Protein AF-A0A1M5XTJ7-F1 (afdb_monomer)

InterPro domains:
  IPR021377 Protein of unknown function DUF3006 [PF11213] (3-67)

Structure (mmCIF, N/CA/C/O b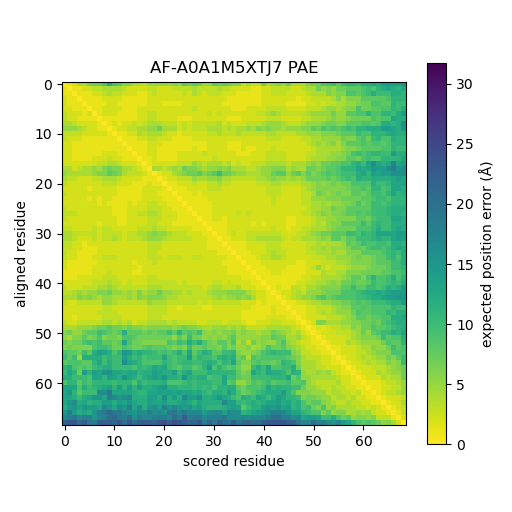ackbone):
data_AF-A0A1M5XTJ7-F1
#
_entry.id   AF-A0A1M5XTJ7-F1
#
loop_
_atom_site.group_PDB
_atom_site.id
_atom_site.type_symbol
_atom_site.label_atom_id
_atom_site.label_alt_id
_atom_site.label_comp_id
_atom_site.label_asym_id
_atom_site.label_entity_id
_atom_site.label_seq_id
_atom_site.pdbx_PDB_ins_code
_atom_site.Cartn_x
_atom_site.Cartn_y
_atom_site.Cartn_z
_atom_site.occupancy
_atom_site.B_iso_or_equiv
_atom_site.auth_seq_id
_atom_site.auth_comp_id
_atom_site.auth_asym_id
_atom_site.auth_atom_id
_atom_site.pdbx_PDB_model_num
ATOM 1 N N . MET A 1 1 ? -8.971 8.334 -0.389 1.00 87.50 1 MET A N 1
ATOM 2 C CA . MET A 1 1 ? -8.115 7.935 0.771 1.00 87.50 1 MET A CA 1
ATOM 3 C C . MET A 1 1 ? -6.777 7.431 0.242 1.00 87.50 1 MET A C 1
ATOM 5 O O . MET A 1 1 ? -6.787 6.912 -0.860 1.00 87.50 1 MET A O 1
ATOM 9 N N . LYS A 1 2 ? -5.648 7.550 0.953 1.00 92.75 2 LYS A N 1
ATOM 10 C CA . LYS A 1 2 ? -4.347 7.047 0.468 1.00 92.75 2 LYS A CA 1
ATOM 11 C C . LYS A 1 2 ? -3.692 6.124 1.488 1.00 92.75 2 LYS A C 1
ATOM 13 O O . LYS A 1 2 ? -3.727 6.431 2.673 1.00 92.75 2 LYS A O 1
ATOM 18 N N . GLY A 1 3 ? -3.097 5.030 1.026 1.00 94.00 3 GLY A N 1
ATOM 19 C CA . GLY A 1 3 ? -2.444 4.049 1.889 1.00 94.00 3 GLY A CA 1
ATOM 20 C C . GLY A 1 3 ? -1.377 3.239 1.172 1.00 94.00 3 GLY A C 1
ATOM 21 O O . GLY A 1 3 ? -1.172 3.390 -0.033 1.00 94.00 3 GLY A O 1
ATOM 22 N N . VAL A 1 4 ? -0.700 2.390 1.935 1.00 95.25 4 VAL A N 1
ATOM 23 C CA . VAL A 1 4 ? 0.296 1.435 1.440 1.00 95.25 4 VAL A CA 1
ATOM 24 C C . VAL A 1 4 ? -0.232 0.027 1.657 1.00 95.25 4 VAL A C 1
ATOM 26 O O . VAL A 1 4 ? -0.744 -0.277 2.735 1.00 95.25 4 VAL A O 1
ATOM 29 N N . VAL A 1 5 ? -0.128 -0.827 0.642 1.00 95.81 5 VAL A N 1
ATOM 30 C CA . VAL A 1 5 ? -0.429 -2.249 0.802 1.00 95.81 5 VAL A CA 1
ATOM 31 C C . VAL A 1 5 ? 0.626 -2.862 1.718 1.00 95.81 5 VAL A C 1
ATOM 33 O O . VAL A 1 5 ? 1.787 -2.959 1.339 1.00 95.81 5 VAL A O 1
ATOM 36 N N . ASP A 1 6 ? 0.227 -3.260 2.921 1.00 95.25 6 ASP A N 1
ATOM 37 C CA . ASP A 1 6 ? 1.100 -3.948 3.877 1.00 95.25 6 ASP A CA 1
ATOM 38 C C . ASP A 1 6 ? 1.229 -5.427 3.486 1.00 95.25 6 ASP A C 1
ATOM 40 O O . ASP A 1 6 ? 2.330 -5.940 3.312 1.00 95.25 6 ASP A O 1
ATOM 44 N N . ARG A 1 7 ? 0.088 -6.099 3.261 1.00 96.50 7 ARG A N 1
ATOM 45 C CA . ARG A 1 7 ? 0.036 -7.506 2.831 1.00 96.50 7 ARG A CA 1
ATOM 46 C C . ARG A 1 7 ? -1.244 -7.876 2.088 1.00 96.50 7 ARG A C 1
ATOM 48 O O . ARG A 1 7 ? -2.274 -7.209 2.231 1.00 96.50 7 ARG A O 1
ATOM 55 N N . ILE A 1 8 ? -1.197 -8.982 1.347 1.00 96.69 8 ILE A N 1
ATOM 56 C CA . ILE A 1 8 ? -2.364 -9.564 0.667 1.00 96.69 8 ILE A CA 1
ATOM 57 C C . ILE A 1 8 ? -2.700 -10.928 1.288 1.00 96.69 8 ILE A C 1
ATOM 59 O O . ILE A 1 8 ? -1.940 -11.888 1.198 1.00 96.69 8 ILE A O 1
ATOM 63 N N . GLU A 1 9 ? -3.878 -11.030 1.907 1.00 94.19 9 GLU A N 1
ATOM 64 C CA . GLU A 1 9 ? -4.356 -12.219 2.619 1.00 94.19 9 GLU A CA 1
ATOM 65 C C . GLU A 1 9 ? -5.583 -12.818 1.914 1.00 94.19 9 GLU A C 1
ATOM 67 O O . GLU A 1 9 ? -6.738 -12.469 2.185 1.00 94.19 9 GLU A O 1
ATOM 72 N N . GLY A 1 10 ? -5.347 -13.752 0.990 1.00 93.31 10 GLY A N 1
ATOM 73 C CA . GLY A 1 10 ? -6.414 -14.421 0.243 1.00 93.31 10 GLY A CA 1
ATOM 74 C C . GLY A 1 10 ? -7.227 -13.437 -0.606 1.00 93.31 10 GLY A C 1
ATOM 75 O O . GLY A 1 10 ? -6.748 -12.954 -1.624 1.00 93.31 10 GLY A O 1
ATOM 76 N N . GLU A 1 11 ? -8.467 -13.153 -0.199 1.00 96.12 11 GLU A N 1
ATOM 77 C CA . GLU A 1 11 ? -9.353 -12.198 -0.888 1.00 96.12 11 GLU A CA 1
ATOM 78 C C . GLU A 1 11 ? -9.286 -10.768 -0.327 1.00 96.12 11 GLU A C 1
ATOM 80 O O . GLU A 1 11 ? -10.098 -9.920 -0.716 1.00 96.12 11 GLU A O 1
ATOM 85 N N . TYR A 1 12 ? -8.387 -10.502 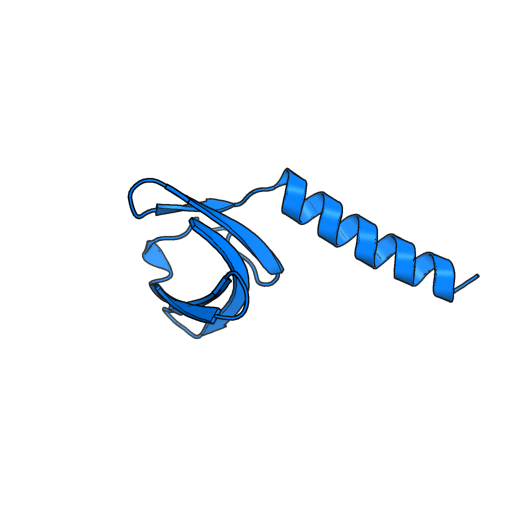0.621 1.00 96.50 12 TYR A N 1
ATOM 86 C CA . TYR A 1 12 ? -8.285 -9.215 1.299 1.00 96.50 12 TYR A CA 1
ATOM 87 C C . TYR A 1 12 ? -6.925 -8.561 1.079 1.00 96.50 12 TYR A C 1
ATOM 89 O O . TYR A 1 12 ? -5.891 -9.222 1.069 1.00 96.50 12 TYR A O 1
ATOM 97 N N . VAL A 1 13 ? -6.947 -7.240 0.945 1.00 97.19 13 VAL A N 1
ATOM 98 C CA . VAL A 1 13 ? -5.771 -6.374 0.921 1.00 97.19 13 VAL A CA 1
ATOM 99 C C . VAL A 1 13 ? -5.749 -5.601 2.230 1.00 97.19 13 VAL A C 1
ATOM 101 O O . VAL A 1 13 ? -6.724 -4.919 2.571 1.00 97.19 13 VAL A O 1
ATOM 104 N N . VAL A 1 14 ? -4.649 -5.738 2.962 1.00 97.06 14 VAL A N 1
ATOM 105 C CA . VAL A 1 14 ? -4.389 -5.024 4.208 1.00 97.06 14 VAL A CA 1
ATOM 106 C C . VAL A 1 14 ? -3.682 -3.721 3.856 1.00 97.06 14 VAL A C 1
ATOM 108 O O . VAL A 1 14 ? -2.576 -3.726 3.320 1.00 97.06 14 VAL A O 1
ATOM 111 N N . LEU A 1 15 ? -4.345 -2.604 4.129 1.00 96.38 15 LEU A N 1
ATOM 112 C CA . LEU A 1 15 ? -3.871 -1.256 3.852 1.00 96.38 15 LEU A CA 1
ATOM 113 C C . LEU A 1 15 ? -3.474 -0.553 5.144 1.00 96.38 15 LEU A C 1
ATOM 11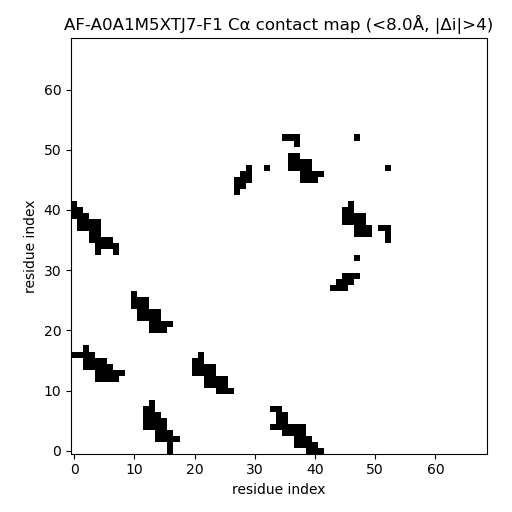5 O O . LEU A 1 15 ? -4.283 -0.437 6.066 1.00 96.38 15 LEU A O 1
ATOM 119 N N . GLU A 1 16 ? -2.263 -0.012 5.164 1.00 95.62 16 GLU A N 1
ATOM 120 C CA . GLU A 1 16 ? -1.823 0.944 6.170 1.00 95.62 16 GLU A CA 1
ATOM 121 C C . GLU A 1 16 ? -2.163 2.368 5.703 1.00 95.62 16 GLU A C 1
ATOM 123 O O . GLU A 1 16 ? -1.709 2.829 4.652 1.00 95.62 16 GLU A O 1
ATOM 128 N N . VAL A 1 17 ? -2.999 3.064 6.471 1.00 93.88 17 VAL A N 1
ATOM 129 C CA . VAL A 1 17 ? -3.479 4.425 6.198 1.00 93.88 17 VAL A CA 1
ATOM 130 C C . VAL A 1 17 ? -3.314 5.256 7.463 1.00 93.88 17 VAL A C 1
ATOM 132 O O . VAL A 1 17 ? -4.063 5.043 8.412 1.00 93.88 17 VAL A O 1
ATOM 135 N N . GLU A 1 18 ? -2.379 6.212 7.469 1.00 85.56 18 GLU A N 1
ATOM 136 C CA . GLU A 1 18 ? -2.201 7.188 8.566 1.00 85.56 18 GLU A CA 1
ATOM 137 C C . GLU A 1 18 ? -2.266 6.539 9.973 1.00 85.56 18 GLU A C 1
ATOM 139 O O . GLU A 1 18 ? -3.074 6.938 10.811 1.00 85.56 18 GLU A O 1
ATOM 144 N N . ASP A 1 19 ? -1.478 5.483 10.207 1.00 86.38 19 ASP A N 1
ATOM 145 C CA . ASP A 1 19 ? -1.418 4.686 11.453 1.00 86.38 19 ASP A CA 1
ATOM 146 C C . ASP A 1 19 ? -2.618 3.760 11.742 1.00 86.38 19 ASP A C 1
ATOM 148 O O . ASP A 1 19 ? -2.742 3.193 12.833 1.00 86.38 19 ASP A O 1
ATOM 152 N N . LYS A 1 20 ? -3.519 3.562 10.777 1.00 93.31 20 LYS A N 1
ATOM 153 C CA . LYS A 1 20 ? -4.610 2.582 10.862 1.00 93.31 20 LYS A CA 1
ATOM 154 C C . LYS A 1 20 ? -4.409 1.451 9.874 1.00 93.31 20 LYS A C 1
ATOM 156 O O . LYS A 1 20 ? -4.013 1.668 8.735 1.00 93.31 20 LYS A O 1
ATOM 161 N N . ILE A 1 21 ? -4.795 0.255 10.302 1.00 94.94 21 ILE A N 1
ATOM 162 C CA . ILE A 1 21 ? -4.890 -0.916 9.436 1.00 94.94 21 ILE A CA 1
ATOM 163 C C . ILE A 1 21 ? -6.342 -1.072 8.989 1.00 94.94 21 ILE A C 1
ATOM 165 O O . ILE A 1 21 ? -7.251 -1.172 9.818 1.00 94.94 21 ILE A O 1
ATOM 169 N N . LEU A 1 22 ? -6.558 -1.087 7.677 1.00 95.50 22 LEU A N 1
ATOM 170 C CA . LEU A 1 22 ? -7.859 -1.274 7.045 1.00 95.50 22 LEU A CA 1
ATOM 171 C C . LEU A 1 22 ? -7.814 -2.474 6.100 1.00 95.50 22 LEU A C 1
ATOM 173 O O . LEU A 1 22 ? -6.852 -2.652 5.3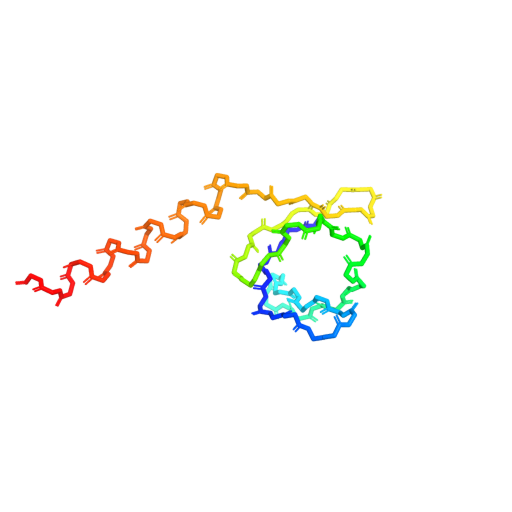64 1.00 95.50 22 LEU A O 1
ATOM 1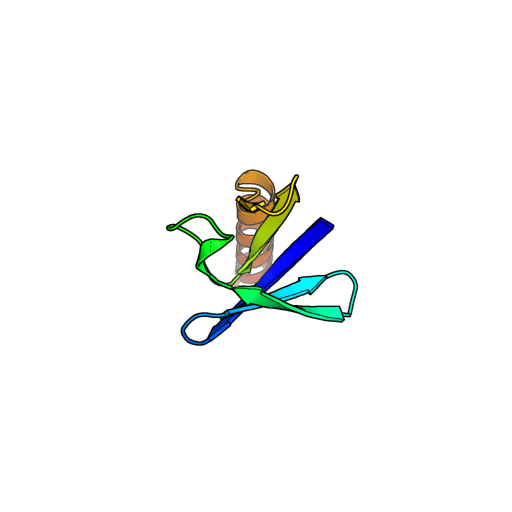77 N N . ASN A 1 23 ? -8.884 -3.267 6.080 1.00 96.25 23 ASN A N 1
ATOM 178 C CA . ASN A 1 23 ? -8.990 -4.440 5.215 1.00 96.25 23 ASN A CA 1
ATOM 179 C C . ASN A 1 23 ? -10.033 -4.195 4.129 1.00 96.25 23 ASN A C 1
ATOM 181 O O . ASN A 1 23 ? -11.183 -3.868 4.428 1.00 96.25 23 ASN A O 1
ATOM 185 N N . PHE A 1 24 ? -9.647 -4.412 2.878 1.00 95.56 24 PHE A N 1
ATOM 186 C CA . PHE A 1 24 ? -10.514 -4.234 1.718 1.00 95.56 24 PHE A CA 1
ATOM 187 C C . PHE A 1 24 ? -10.535 -5.497 0.866 1.00 95.56 24 PHE A C 1
ATOM 189 O O . PHE A 1 24 ? -9.583 -6.270 0.872 1.00 95.56 24 PHE A O 1
ATOM 196 N N . LYS A 1 25 ? -11.619 -5.727 0.122 1.00 96.31 25 LYS A N 1
ATOM 197 C CA . LYS A 1 25 ? -11.677 -6.847 -0.824 1.00 96.31 25 LYS A CA 1
ATOM 198 C C . LYS A 1 25 ? -10.736 -6.587 -2.001 1.00 96.31 25 LYS A C 1
ATOM 200 O O . LYS A 1 25 ? -10.754 -5.497 -2.567 1.00 96.31 25 LYS A O 1
ATOM 205 N N . ILE A 1 26 ? -9.977 -7.605 -2.406 1.00 95.56 26 ILE A N 1
ATOM 206 C CA . ILE A 1 26 ? -9.005 -7.527 -3.510 1.00 95.56 26 ILE A CA 1
ATOM 207 C C . ILE A 1 26 ? -9.643 -7.117 -4.847 1.00 95.56 26 ILE A C 1
ATOM 209 O O . ILE A 1 26 ? -9.001 -6.490 -5.677 1.00 95.56 26 ILE A O 1
ATOM 213 N N . ASN A 1 27 ? -10.939 -7.377 -5.034 1.00 95.62 27 ASN A N 1
ATOM 214 C CA . ASN A 1 27 ? -11.682 -6.970 -6.230 1.00 95.62 27 ASN A CA 1
ATOM 215 C C . ASN A 1 27 ? -11.888 -5.447 -6.371 1.00 95.62 27 ASN A C 1
ATOM 217 O O . ASN A 1 27 ? -12.343 -5.000 -7.421 1.00 95.62 27 ASN A O 1
ATOM 221 N N . LEU A 1 28 ? -11.584 -4.662 -5.333 1.00 94.88 28 LEU A N 1
ATOM 222 C CA . LEU A 1 28 ? -11.592 -3.197 -5.378 1.00 94.88 28 LEU A CA 1
ATOM 223 C C . LEU A 1 28 ? -10.276 -2.623 -5.928 1.00 94.88 28 LEU A C 1
ATOM 225 O O . LEU A 1 28 ? -10.185 -1.411 -6.133 1.00 94.88 28 LEU A O 1
ATOM 229 N N . PHE A 1 29 ? -9.270 -3.475 -6.139 1.00 95.38 29 PHE A N 1
ATOM 230 C CA . PHE A 1 29 ? -7.924 -3.104 -6.557 1.00 95.38 29 PHE A CA 1
ATOM 231 C C . PHE A 1 29 ? -7.659 -3.499 -8.010 1.00 95.38 29 PHE A C 1
ATOM 233 O O . PHE A 1 29 ? -8.333 -4.378 -8.559 1.00 95.38 29 PHE A O 1
ATOM 240 N N . PRO A 1 30 ? -6.651 -2.876 -8.641 1.00 93.19 30 PRO A N 1
ATOM 241 C CA . PRO A 1 30 ? -6.128 -3.339 -9.913 1.00 93.19 30 PRO A CA 1
ATOM 242 C C . PRO A 1 30 ? -5.579 -4.771 -9.795 1.00 93.19 30 PRO A C 1
ATOM 244 O O . PRO A 1 30 ? -5.093 -5.161 -8.733 1.00 93.19 30 PRO A O 1
ATOM 247 N N . PRO A 1 31 ? -5.624 -5.567 -10.875 1.00 91.62 31 PRO A N 1
ATOM 248 C CA . PRO A 1 31 ? -5.140 -6.947 -10.859 1.00 91.62 31 PRO A CA 1
ATOM 249 C C . PRO A 1 31 ? -3.614 -7.064 -10.706 1.00 91.62 31 PRO A C 1
ATOM 251 O O . PRO A 1 31 ? -3.132 -8.148 -10.400 1.00 91.62 31 PRO A O 1
ATOM 254 N N . ASP A 1 32 ? -2.867 -5.981 -10.940 1.00 92.44 32 ASP A N 1
ATOM 255 C CA . ASP A 1 32 ? -1.410 -5.884 -10.787 1.00 92.44 32 ASP A CA 1
ATOM 256 C C . ASP A 1 32 ? -0.977 -5.363 -9.405 1.00 92.44 32 ASP A C 1
ATOM 258 O O . ASP A 1 32 ? 0.153 -4.911 -9.269 1.00 92.44 32 ASP A O 1
ATOM 262 N N . ILE A 1 33 ? -1.863 -5.392 -8.401 1.00 94.50 33 ILE A N 1
ATOM 263 C CA . ILE A 1 33 ? -1.553 -4.927 -7.044 1.00 94.50 33 ILE A CA 1
ATOM 264 C C . ILE A 1 33 ? -0.553 -5.850 -6.335 1.00 94.50 33 ILE A C 1
ATOM 266 O O . ILE A 1 33 ? -0.741 -7.068 -6.287 1.00 94.50 33 ILE A O 1
ATOM 270 N N . GLU A 1 34 ? 0.478 -5.261 -5.735 1.00 93.88 34 GLU A N 1
ATOM 271 C CA . GLU A 1 34 ? 1.516 -5.966 -4.980 1.00 93.88 34 GLU A CA 1
ATOM 272 C C . GLU A 1 34 ? 1.685 -5.404 -3.558 1.00 93.88 34 GLU A C 1
ATOM 274 O O . GLU A 1 34 ? 1.247 -4.299 -3.227 1.00 93.88 34 GLU A O 1
ATOM 279 N N . GLU A 1 35 ? 2.342 -6.175 -2.690 1.00 94.25 35 GLU A N 1
ATOM 280 C CA . GLU A 1 35 ? 2.755 -5.693 -1.369 1.00 94.25 35 GLU A CA 1
ATOM 281 C C . GLU A 1 35 ? 3.768 -4.547 -1.507 1.00 94.25 35 GLU A C 1
ATOM 283 O O . GLU A 1 35 ? 4.696 -4.592 -2.318 1.00 94.25 35 GLU A O 1
ATOM 288 N N . GLY A 1 36 ? 3.584 -3.495 -0.712 1.00 90.88 36 GLY A N 1
ATOM 289 C CA . GLY A 1 36 ? 4.367 -2.263 -0.768 1.00 90.88 36 GLY A CA 1
ATOM 290 C C . GLY A 1 36 ? 3.877 -1.224 -1.782 1.00 90.88 36 GLY A C 1
ATOM 291 O O . GLY A 1 36 ? 4.406 -0.107 -1.784 1.00 90.88 36 GLY A O 1
ATOM 292 N N . ASP A 1 37 ? 2.872 -1.532 -2.609 1.00 93.56 37 ASP A N 1
ATOM 293 C CA . ASP A 1 37 ? 2.290 -0.551 -3.526 1.00 93.56 37 ASP A CA 1
ATOM 294 C C . ASP A 1 37 ? 1.596 0.582 -2.767 1.00 93.56 37 ASP A C 1
ATOM 296 O O . ASP A 1 37 ? 0.866 0.378 -1.791 1.00 93.56 37 ASP A O 1
ATOM 300 N N . VAL A 1 38 ? 1.790 1.807 -3.253 1.00 93.75 38 VAL A N 1
ATOM 301 C CA . VAL A 1 38 ? 1.052 2.973 -2.768 1.00 93.75 38 VAL A CA 1
ATOM 302 C C . VAL A 1 38 ? -0.227 3.092 -3.581 1.00 93.75 38 VAL A C 1
ATOM 304 O O . VAL A 1 38 ? -0.176 3.170 -4.808 1.00 93.75 38 VAL A O 1
ATOM 307 N N . VAL A 1 39 ? -1.375 3.157 -2.912 1.00 95.19 39 VAL A N 1
ATOM 308 C CA . VAL A 1 39 ? -2.681 3.250 -3.569 1.00 95.19 39 VAL A CA 1
ATOM 309 C C . VAL A 1 39 ? -3.476 4.457 -3.106 1.00 95.19 39 VAL A C 1
ATOM 311 O O . VAL A 1 39 ? -3.385 4.903 -1.961 1.00 95.19 39 VAL A O 1
ATOM 314 N N . GLU A 1 40 ? -4.317 4.952 -4.004 1.00 95.19 40 GLU A N 1
ATOM 315 C CA . GLU A 1 40 ? -5.309 5.978 -3.725 1.00 95.19 40 GLU A CA 1
ATOM 316 C C . GLU A 1 40 ? -6.709 5.458 -4.054 1.00 95.19 40 GLU A C 1
ATOM 318 O O . GLU A 1 40 ? -6.983 5.008 -5.164 1.00 95.19 40 GLU A O 1
ATOM 323 N N . GLU A 1 41 ? -7.605 5.527 -3.078 1.00 94.00 41 GLU A N 1
ATOM 324 C CA . GLU A 1 41 ? -9.031 5.293 -3.255 1.00 94.00 41 GLU A CA 1
ATOM 325 C C . GLU A 1 41 ? -9.690 6.524 -3.883 1.00 94.00 41 GLU A C 1
ATOM 327 O O . GLU A 1 41 ? -9.570 7.642 -3.360 1.00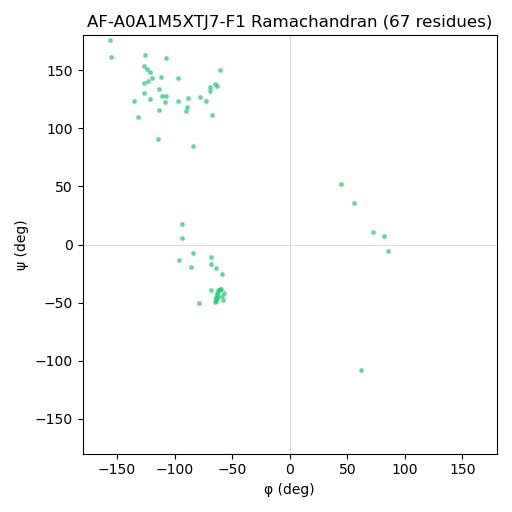 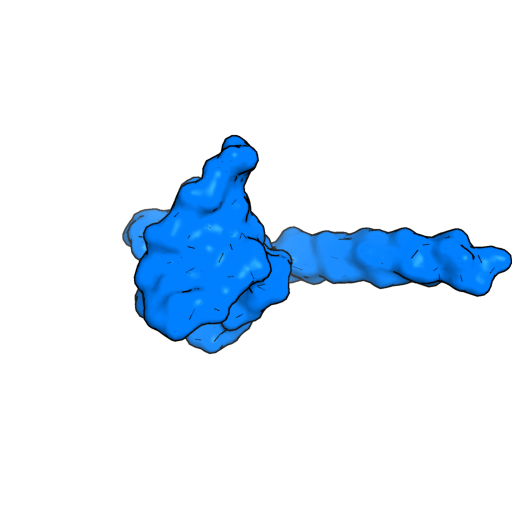94.00 41 GLU A O 1
ATOM 332 N N . LYS A 1 42 ? -10.409 6.286 -4.984 1.00 92.19 42 LYS A N 1
ATOM 333 C CA . LYS A 1 42 ? -11.301 7.231 -5.655 1.00 92.19 42 LYS A CA 1
ATOM 334 C C . LYS A 1 42 ? -12.604 6.533 -6.023 1.00 92.19 42 LYS A C 1
ATOM 336 O O . LYS A 1 42 ? -12.604 5.581 -6.800 1.00 92.19 42 LYS A O 1
ATOM 341 N N . ASN A 1 43 ? -13.725 7.072 -5.550 1.00 90.81 43 ASN A N 1
ATOM 342 C CA . ASN A 1 43 ? -15.072 6.595 -5.885 1.00 90.81 43 ASN A CA 1
ATOM 343 C C . ASN A 1 43 ? -15.291 5.096 -5.581 1.00 90.81 43 ASN A C 1
ATOM 345 O O . ASN A 1 43 ? -15.986 4.406 -6.324 1.00 90.81 43 ASN A O 1
ATOM 349 N N . GLY A 1 44 ? -14.692 4.583 -4.504 1.00 89.38 44 GLY A N 1
ATOM 350 C CA . GLY A 1 44 ? -14.808 3.187 -4.079 1.00 89.38 44 GLY A CA 1
ATOM 351 C C . GLY A 1 44 ? -13.887 2.206 -4.809 1.00 89.38 44 GLY A C 1
ATOM 352 O O . GLY A 1 44 ? -14.013 1.003 -4.593 1.00 89.38 44 GLY A O 1
ATOM 353 N N . GLN A 1 45 ? -12.970 2.690 -5.651 1.00 92.88 45 GLN A N 1
ATOM 354 C CA . GLN A 1 45 ? -11.945 1.880 -6.312 1.00 92.88 45 GLN A CA 1
ATOM 355 C C . GLN A 1 45 ? -10.548 2.380 -5.968 1.00 92.88 45 GLN A C 1
ATOM 357 O O . GLN A 1 45 ? -10.342 3.577 -5.772 1.00 92.88 45 GLN A O 1
ATOM 362 N N . PHE A 1 46 ? -9.587 1.463 -5.918 1.00 95.19 46 PHE A N 1
ATOM 363 C CA . PHE A 1 46 ? -8.190 1.782 -5.653 1.00 95.19 46 PHE A CA 1
ATOM 364 C C . PHE A 1 46 ? -7.389 1.890 -6.949 1.00 95.19 46 PHE A C 1
ATOM 366 O O . PHE A 1 46 ? -7.592 1.135 -7.898 1.00 95.19 46 PHE A O 1
ATOM 373 N N . PHE A 1 47 ? -6.445 2.826 -6.966 1.00 94.31 47 PHE A N 1
ATOM 374 C CA . PHE A 1 47 ? -5.527 3.063 -8.074 1.00 94.31 47 PHE A CA 1
ATOM 375 C C . PHE A 1 47 ? -4.094 3.044 -7.552 1.00 94.31 47 PHE A C 1
ATOM 377 O O . PHE A 1 47 ? -3.793 3.732 -6.577 1.00 94.31 47 PHE A O 1
ATOM 384 N N . ILE A 1 48 ? -3.212 2.287 -8.208 1.00 94.25 48 ILE A N 1
ATOM 385 C CA . ILE A 1 48 ? -1.785 2.246 -7.864 1.00 94.25 48 ILE A CA 1
ATOM 386 C C . ILE A 1 48 ? -1.126 3.557 -8.299 1.00 94.25 48 ILE A C 1
ATOM 388 O O . ILE A 1 48 ? -1.146 3.928 -9.476 1.00 94.25 48 ILE A O 1
ATOM 392 N N . LEU A 1 49 ? -0.495 4.244 -7.355 1.00 91.44 49 LEU A N 1
ATOM 393 C CA . LEU A 1 49 ? 0.332 5.418 -7.597 1.00 91.44 49 LEU A CA 1
ATOM 394 C C . LEU A 1 49 ? 1.743 4.953 -7.981 1.00 91.44 49 LEU A C 1
ATOM 396 O O . LEU A 1 49 ? 2.633 4.830 -7.135 1.00 91.44 49 LEU A O 1
ATOM 400 N N . LYS A 1 50 ? 1.944 4.655 -9.273 1.00 85.12 50 LYS A N 1
ATOM 401 C CA . LYS A 1 50 ? 3.197 4.061 -9.783 1.00 85.12 50 LYS A CA 1
ATOM 402 C C . LYS A 1 50 ? 4.430 4.932 -9.530 1.00 85.12 50 LYS A C 1
ATOM 404 O O . LYS A 1 50 ? 5.472 4.396 -9.174 1.00 85.12 50 LYS A O 1
ATOM 409 N N . GLU A 1 51 ? 4.312 6.255 -9.656 1.00 82.50 51 GLU A N 1
ATOM 410 C CA . GLU A 1 51 ? 5.427 7.173 -9.375 1.00 82.50 51 GLU A CA 1
ATOM 411 C C . GLU A 1 51 ? 5.855 7.123 -7.905 1.00 82.50 51 GLU A C 1
ATOM 413 O O . GLU A 1 51 ? 7.038 6.998 -7.607 1.00 82.50 51 GLU A O 1
ATOM 418 N N . GLU A 1 52 ? 4.902 7.156 -6.974 1.00 79.31 52 GLU A N 1
ATOM 419 C CA . GLU A 1 52 ? 5.215 7.094 -5.544 1.00 79.31 52 GLU A CA 1
ATOM 420 C C . GLU A 1 52 ? 5.764 5.736 -5.131 1.00 79.31 52 GLU A C 1
ATOM 422 O O . GLU A 1 52 ? 6.709 5.660 -4.349 1.00 79.31 52 GLU A O 1
ATOM 427 N N . THR A 1 53 ? 5.209 4.671 -5.703 1.00 75.00 53 THR A N 1
ATOM 428 C CA . THR A 1 53 ? 5.714 3.308 -5.528 1.00 75.00 53 THR A CA 1
ATOM 429 C C . THR A 1 53 ? 7.167 3.204 -6.008 1.00 75.00 53 THR A C 1
ATOM 431 O O . THR A 1 53 ? 8.013 2.653 -5.303 1.00 75.00 53 THR A O 1
ATOM 434 N N . TYR A 1 54 ? 7.491 3.793 -7.165 1.00 80.81 54 TYR A N 1
ATOM 435 C CA . TYR A 1 54 ? 8.849 3.829 -7.710 1.00 80.81 54 TYR A CA 1
ATOM 436 C C . TYR A 1 54 ? 9.815 4.635 -6.834 1.00 80.81 54 TYR A C 1
ATOM 438 O O . TYR A 1 54 ? 10.869 4.122 -6.468 1.00 80.81 54 TYR A O 1
ATOM 446 N N . ILE A 1 55 ? 9.447 5.858 -6.434 1.00 78.75 55 ILE A N 1
ATOM 447 C CA . ILE A 1 55 ? 10.278 6.715 -5.569 1.00 78.75 55 ILE A CA 1
ATOM 448 C C . ILE A 1 55 ? 10.601 6.000 -4.255 1.00 78.75 55 ILE A C 1
ATOM 450 O O . ILE A 1 55 ? 11.734 6.048 -3.773 1.00 78.75 55 ILE A O 1
ATOM 454 N N . ARG A 1 56 ? 9.618 5.305 -3.674 1.00 75.06 56 ARG A N 1
ATOM 455 C CA . ARG A 1 56 ? 9.809 4.544 -2.438 1.00 75.06 56 ARG A CA 1
ATOM 456 C C . ARG A 1 56 ? 10.799 3.398 -2.648 1.00 75.06 56 ARG A C 1
ATOM 458 O O . ARG A 1 56 ? 11.748 3.289 -1.872 1.00 75.06 56 ARG A O 1
ATOM 465 N N . LYS A 1 57 ? 10.641 2.616 -3.722 1.00 76.81 57 LYS A N 1
ATOM 466 C CA . LYS A 1 57 ? 11.586 1.548 -4.096 1.00 76.81 57 LYS A CA 1
ATOM 467 C C . LYS A 1 57 ? 13.001 2.097 -4.314 1.00 76.81 57 LYS A C 1
ATOM 469 O O . LYS A 1 57 ? 13.936 1.598 -3.693 1.00 76.81 57 LYS A O 1
ATOM 474 N N . GLU A 1 58 ? 13.163 3.179 -5.076 1.00 81.62 58 GLU A N 1
ATOM 475 C CA . GLU A 1 58 ? 14.477 3.801 -5.289 1.00 81.62 58 GLU A CA 1
ATOM 476 C C . GLU A 1 58 ? 15.110 4.332 -4.000 1.00 81.62 58 GLU A C 1
ATOM 478 O O . GLU A 1 58 ? 16.320 4.202 -3.811 1.00 81.62 58 GLU A O 1
ATOM 483 N N . SER A 1 59 ? 14.316 4.919 -3.100 1.00 75.25 59 SER A N 1
ATOM 484 C CA . SER A 1 59 ? 14.823 5.425 -1.821 1.00 75.25 59 SER A CA 1
ATOM 485 C C . SER A 1 59 ? 15.384 4.300 -0.944 1.00 75.25 59 SER A C 1
ATOM 487 O O . SER A 1 59 ? 16.474 4.444 -0.391 1.00 75.25 59 SER A O 1
ATOM 489 N N . ILE A 1 60 ? 14.696 3.153 -0.895 1.00 76.12 60 ILE A N 1
ATOM 490 C CA . ILE A 1 60 ? 15.143 1.956 -0.174 1.00 76.12 60 ILE A CA 1
ATOM 491 C C . ILE A 1 60 ? 16.427 1.416 -0.804 1.00 76.12 60 ILE A C 1
ATOM 493 O O . ILE A 1 60 ? 17.407 1.183 -0.098 1.00 76.12 60 ILE A O 1
ATOM 497 N N . GLU A 1 61 ? 16.463 1.272 -2.129 1.00 78.12 61 GLU A N 1
ATOM 498 C CA . GLU A 1 61 ? 17.666 0.815 -2.827 1.00 78.12 61 GLU A CA 1
ATOM 499 C C . GLU A 1 61 ? 18.863 1.747 -2.615 1.00 78.12 61 GLU A C 1
ATOM 501 O O . GLU A 1 61 ? 19.989 1.280 -2.443 1.00 78.12 61 GLU A O 1
ATOM 506 N N . LYS A 1 62 ? 18.642 3.067 -2.610 1.00 82.00 62 LYS A N 1
ATOM 507 C CA . LYS A 1 62 ? 19.702 4.039 -2.342 1.00 82.00 62 LYS A CA 1
ATOM 508 C C . LYS A 1 62 ? 20.246 3.886 -0.921 1.00 82.00 62 LYS A C 1
ATOM 510 O O . LYS A 1 62 ? 21.459 3.848 -0.762 1.00 82.00 62 LYS A O 1
ATOM 515 N N . MET A 1 63 ? 19.384 3.742 0.088 1.00 77.12 63 MET A N 1
ATOM 516 C CA . MET A 1 63 ? 19.829 3.508 1.470 1.00 77.12 63 MET A CA 1
ATOM 517 C C . MET A 1 63 ? 20.634 2.208 1.605 1.00 77.12 63 MET A C 1
ATOM 519 O O . MET A 1 63 ? 21.627 2.180 2.324 1.00 77.12 63 MET A O 1
ATOM 523 N N . PHE A 1 64 ? 20.241 1.146 0.893 1.00 79.69 64 PHE A N 1
ATOM 524 C CA . PHE A 1 64 ? 21.013 -0.099 0.842 1.00 79.69 64 PHE A CA 1
ATOM 525 C C . PHE A 1 64 ? 22.394 0.089 0.208 1.00 79.69 64 PHE A C 1
ATOM 527 O O . PHE A 1 64 ? 23.369 -0.448 0.726 1.00 79.69 64 PHE A O 1
ATOM 534 N N . ARG A 1 65 ? 22.493 0.848 -0.892 1.00 80.06 65 ARG A N 1
ATOM 535 C CA . ARG A 1 65 ? 23.782 1.169 -1.527 1.00 80.06 65 ARG A CA 1
ATOM 536 C C . ARG A 1 65 ? 24.689 1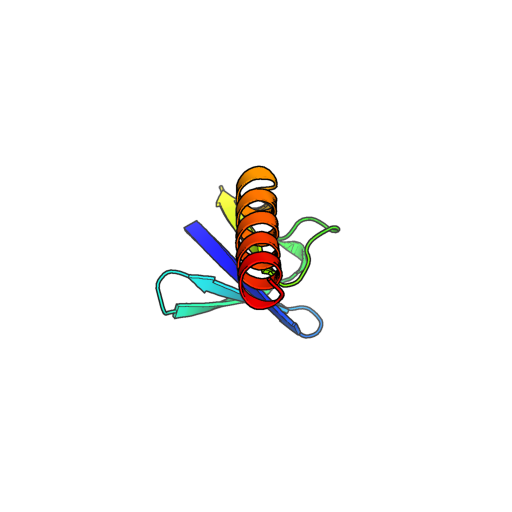.971 -0.592 1.00 80.06 65 ARG A C 1
ATOM 538 O O . ARG A 1 65 ? 25.842 1.596 -0.433 1.00 80.06 65 ARG A O 1
ATOM 545 N N . ASP A 1 66 ? 24.144 2.983 0.081 1.00 82.62 66 ASP A N 1
ATOM 546 C CA . ASP A 1 66 ? 24.881 3.838 1.025 1.00 82.62 66 ASP A CA 1
ATOM 547 C C . ASP A 1 66 ? 25.411 3.054 2.257 1.00 82.62 66 ASP A C 1
ATOM 549 O O . ASP A 1 66 ? 26.328 3.516 2.926 1.00 82.62 66 ASP A O 1
ATOM 553 N N . LEU A 1 67 ? 24.847 1.880 2.581 1.00 82.88 67 LEU A N 1
ATOM 554 C CA . LEU A 1 67 ? 25.329 0.992 3.656 1.00 82.88 67 LEU A CA 1
ATOM 555 C C . LEU A 1 67 ? 26.444 0.029 3.215 1.00 82.88 67 LEU A C 1
ATOM 557 O O . LEU A 1 67 ? 27.096 -0.574 4.068 1.00 82.88 67 LEU A O 1
ATOM 561 N N . LEU A 1 68 ? 26.589 -0.196 1.907 1.00 78.38 68 LEU A N 1
ATOM 562 C CA . LEU A 1 68 ? 27.541 -1.150 1.331 1.00 78.38 68 LEU A CA 1
ATOM 563 C C . LEU A 1 68 ? 28.864 -0.4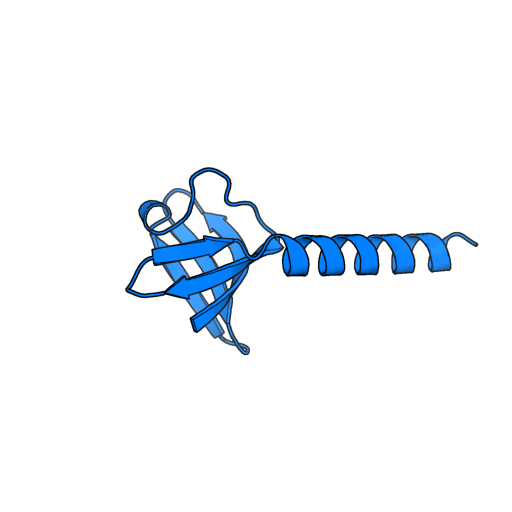92 0.894 1.00 78.38 68 LEU A C 1
ATOM 565 O O . LEU A 1 68 ? 29.821 -1.226 0.636 1.00 78.38 68 LEU A O 1
ATOM 569 N N . GLU A 1 69 ? 28.913 0.842 0.811 1.00 57.31 69 GLU A N 1
ATOM 570 C CA . GLU A 1 69 ? 30.131 1.660 0.628 1.00 57.31 69 GLU A CA 1
ATOM 571 C C . GLU A 1 69 ? 30.815 1.995 1.964 1.00 57.31 69 GLU A C 1
ATOM 573 O O . GLU A 1 69 ? 32.069 2.002 1.985 1.00 57.31 69 GLU A O 1
#

Sequence (69 aa):
MKGVVDRIEGEYVVLEVEDKILNFKINLFPPDIEEGDVVEEKNGQFFILKEETYIRKESIEKMFRDLLE

Secondary structure (DSSP, 8-state):
-EEEEEEEETTEEEEEETTEEEEEEGGGS-TT--TT-EEEEETTEEEE-HHHHHHHHHHHHHHHHHHH-

Mean predicted aligned error: 5.44 Å

Organism: NCBI:txid1123281

Foldseek 3Di:
DKFFFQDDDPQWTWTDDPNDTDIDGCVLEDPPDDHGFIWDDDPSHIDTPVVVSVVVVVVVVVVVVVVVD

pLDDT: mean 89.37, std 8.02, range [57.31, 97.19]

Solvent-accessible surface area (backbone atoms only — not comparable to full-atom values): 3925 Å² total; per-residue (Å²): 92,62,33,32,29,68,42,75,59,91,64,30,33,34,29,43,35,96,96,39,82,46,78,43,57,47,87,40,43,56,94,85,70,53,70,64,36,30,33,35,46,57,97,86,33,43,41,76,40,62,68,61,32,48,54,52,52,52,52,53,53,49,55,54,52,69,72,75,112

Radius of gyration: 13.34 Å; Cα contacts (8 Å, |Δi|>4): 103; chains: 1; bounding box: 45×22×22 Å

Nearest PDB structures (foldseek):
  3vyr-assembly1_A  TM=6.396E-01  e=5.561E-03  Thermococcus kodakarensis KOD1
  2z1c-assembly3_C  TM=6.160E-01  e=1.910E-02  Thermococcus kodakarensis KOD1
  1hh2-assembly1_P  TM=6.621E-01  e=9.687E-02  Thermotoga maritima
  3kf6-assembly1_B  TM=5.413E-01  e=7.471E-02  Schizosaccharomyces pombe
  3go5-assembly1_A  TM=5.648E-01  e=2.405E-01  Streptococcus pneumoniae TIGR4